Protein AF-A0A286RH84-F1 (afdb_monomer_lite)

Radius of gyration: 16.33 Å; chains: 1; bounding box: 42×37×39 Å

Foldseek 3Di:
DDWADLLLLLLLQQVVVVVVVDDPVRSVVVSVVCPFDQLVVLQVVQVSRFKHADQVLSQVVCCVVPVQADPVRHGDHSRPDTDGSVRSVVSVVVCVVVVRIDGHPVRVVCVVPVVVSVVSSCVSPPPDD

Structure (mmCIF, N/CA/C/O backbone):
data_AF-A0A286RH84-F1
#
_entry.id   AF-A0A286RH84-F1
#
loop_
_atom_site.group_PDB
_atom_site.id
_atom_site.type_symbol
_atom_site.label_atom_id
_atom_site.label_alt_id
_atom_site.label_comp_id
_atom_site.label_asym_id
_atom_site.label_entity_id
_atom_site.label_seq_id
_atom_site.pdbx_PDB_ins_code
_atom_site.Cartn_x
_atom_site.Cartn_y
_atom_site.Cartn_z
_atom_site.occupancy
_atom_site.B_iso_or_equiv
_atom_site.auth_seq_id
_atom_site.auth_comp_id
_atom_site.auth_asym_id
_atom_site.auth_atom_id
_atom_site.pdbx_PDB_model_num
ATOM 1 N N . MET A 1 1 ? 5.601 -8.323 11.016 1.00 79.31 1 MET A N 1
ATOM 2 C CA . MET A 1 1 ? 5.309 -8.722 9.627 1.00 79.31 1 MET A CA 1
ATOM 3 C C . MET A 1 1 ? 5.950 -7.692 8.728 1.00 79.31 1 MET A C 1
ATOM 5 O O . MET A 1 1 ? 5.784 -6.510 9.013 1.00 79.31 1 MET A O 1
ATOM 9 N N . GLN A 1 2 ? 6.725 -8.121 7.736 1.00 81.62 2 GLN A N 1
ATOM 10 C CA . GLN A 1 2 ? 7.374 -7.210 6.796 1.00 81.62 2 GLN A CA 1
ATOM 11 C C . GLN A 1 2 ? 6.514 -7.107 5.531 1.00 81.62 2 GLN A C 1
ATOM 13 O O . GLN A 1 2 ? 5.951 -8.098 5.082 1.00 81.62 2 GLN A O 1
ATOM 18 N N . TYR A 1 3 ? 6.392 -5.915 4.957 1.00 89.56 3 TYR A N 1
ATOM 19 C CA . TYR A 1 3 ? 5.735 -5.685 3.667 1.00 89.56 3 TYR A CA 1
ATOM 20 C C . TYR A 1 3 ? 6.598 -4.763 2.813 1.00 89.56 3 TYR A C 1
ATOM 22 O O . TYR A 1 3 ? 7.599 -4.234 3.300 1.00 89.56 3 TYR A O 1
ATOM 30 N N . LEU A 1 4 ? 6.260 -4.632 1.531 1.00 90.94 4 LEU A N 1
ATOM 31 C CA . LEU A 1 4 ? 7.017 -3.773 0.629 1.00 90.94 4 LEU A CA 1
ATOM 32 C C . LEU A 1 4 ? 6.799 -2.303 0.998 1.00 90.94 4 LEU A C 1
ATOM 34 O O . LEU A 1 4 ? 5.655 -1.844 1.071 1.00 90.94 4 LEU A O 1
ATOM 38 N N . SER A 1 5 ? 7.891 -1.560 1.186 1.00 91.94 5 SER A N 1
ATOM 39 C CA . SER A 1 5 ? 7.803 -0.098 1.241 1.00 91.94 5 SER A CA 1
ATOM 40 C C . SER A 1 5 ? 7.282 0.447 -0.092 1.00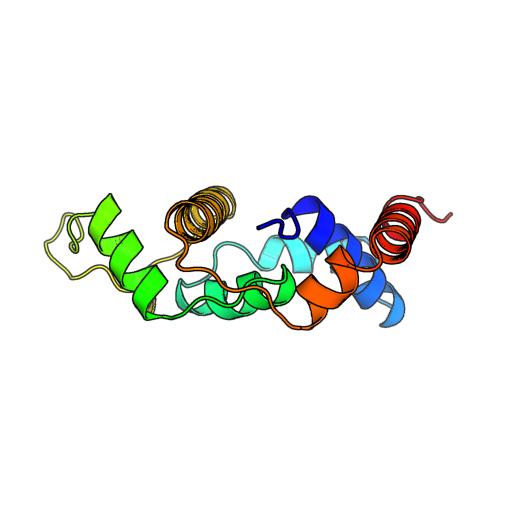 91.94 5 SER A C 1
ATOM 42 O O . SER A 1 5 ? 7.317 -0.248 -1.114 1.00 91.94 5 SER A O 1
ATOM 44 N N . ASN A 1 6 ? 6.827 1.703 -0.117 1.00 92.44 6 ASN A N 1
ATOM 45 C CA . ASN A 1 6 ? 6.418 2.322 -1.377 1.00 92.44 6 ASN A CA 1
ATOM 46 C C . ASN A 1 6 ? 7.535 2.272 -2.429 1.00 92.44 6 ASN A C 1
ATOM 48 O O . ASN A 1 6 ? 7.280 1.925 -3.575 1.00 92.44 6 ASN A O 1
ATOM 52 N N . GLU A 1 7 ? 8.774 2.556 -2.026 1.00 90.69 7 GLU A N 1
ATOM 53 C CA . GLU A 1 7 ? 9.939 2.512 -2.914 1.00 90.69 7 GLU A CA 1
ATOM 54 C C . GLU A 1 7 ? 10.180 1.104 -3.473 1.00 90.69 7 GLU A C 1
ATOM 56 O O . GLU A 1 7 ? 10.400 0.935 -4.672 1.00 90.69 7 GLU A O 1
ATOM 61 N N . GLU A 1 8 ? 10.098 0.074 -2.624 1.00 90.56 8 GLU A N 1
ATOM 62 C CA . GLU A 1 8 ? 10.257 -1.318 -3.052 1.00 90.56 8 GLU A CA 1
ATOM 63 C C . GLU A 1 8 ? 9.140 -1.743 -4.014 1.00 90.56 8 GLU A C 1
ATOM 65 O O . GLU A 1 8 ? 9.396 -2.417 -5.015 1.00 90.56 8 GLU A O 1
ATOM 70 N N . TYR A 1 9 ? 7.903 -1.337 -3.731 1.00 91.69 9 TYR A N 1
ATOM 71 C CA . TYR A 1 9 ? 6.759 -1.634 -4.582 1.00 91.69 9 TYR A CA 1
ATOM 72 C C . TYR A 1 9 ? 6.840 -0.907 -5.930 1.00 91.69 9 TYR A C 1
ATOM 74 O O . TYR A 1 9 ? 6.664 -1.535 -6.973 1.00 91.69 9 TYR A O 1
ATOM 82 N N . GLU A 1 10 ? 7.192 0.379 -5.946 1.00 92.62 10 GLU A N 1
ATOM 83 C CA . GLU A 1 10 ? 7.386 1.154 -7.178 1.00 92.62 10 GLU A CA 1
ATOM 84 C C . GLU A 1 10 ? 8.538 0.613 -8.031 1.00 92.62 10 GLU A C 1
ATOM 86 O O . GLU A 1 10 ? 8.443 0.588 -9.262 1.00 92.62 10 GLU A O 1
ATOM 91 N N . ALA A 1 11 ? 9.604 0.115 -7.402 1.00 89.62 11 ALA A N 1
ATOM 92 C CA . ALA A 1 11 ? 10.706 -0.554 -8.083 1.00 89.62 11 ALA A CA 1
ATOM 93 C C . ALA A 1 11 ? 10.229 -1.830 -8.809 1.00 89.62 11 ALA A C 1
ATOM 95 O O . ALA A 1 11 ? 10.520 -2.038 -9.993 1.00 89.62 11 ALA A O 1
ATOM 96 N N . ILE A 1 12 ? 9.428 -2.658 -8.131 1.00 88.62 12 ILE A N 1
ATOM 97 C CA . ILE A 1 12 ? 8.822 -3.865 -8.714 1.00 88.62 12 ILE A CA 1
ATOM 98 C C . ILE A 1 12 ? 7.846 -3.494 -9.841 1.00 88.62 12 ILE A C 1
ATOM 100 O O . ILE A 1 12 ? 7.920 -4.061 -10.936 1.00 88.62 12 ILE A O 1
ATOM 104 N N . ALA A 1 13 ? 6.972 -2.514 -9.609 1.00 90.25 13 ALA A N 1
ATOM 105 C CA . ALA A 1 13 ? 6.004 -2.035 -10.591 1.00 90.25 13 ALA A CA 1
ATOM 106 C C . ALA A 1 13 ? 6.696 -1.472 -11.841 1.00 90.25 13 ALA A C 1
ATOM 108 O O . ALA A 1 13 ? 6.296 -1.776 -12.963 1.00 90.25 13 ALA A O 1
ATOM 109 N N . THR A 1 14 ? 7.794 -0.734 -11.667 1.00 90.75 14 THR A N 1
ATOM 110 C CA . THR A 1 14 ? 8.611 -0.212 -12.770 1.00 90.75 14 THR A CA 1
ATOM 111 C C . THR A 1 14 ? 9.120 -1.337 -13.665 1.00 90.75 14 THR A C 1
ATOM 113 O O . THR A 1 14 ? 9.005 -1.250 -14.887 1.00 90.75 14 THR A O 1
ATOM 116 N N . LEU A 1 15 ? 9.652 -2.420 -13.090 1.00 88.94 15 LEU A N 1
ATOM 117 C CA . LEU A 1 15 ? 10.104 -3.570 -13.877 1.00 88.94 15 LEU A CA 1
ATOM 118 C C . LEU A 1 15 ? 8.962 -4.247 -14.635 1.00 88.94 15 LEU A C 1
ATOM 120 O O . LEU A 1 15 ? 9.149 -4.637 -15.788 1.00 88.94 15 LEU A O 1
ATOM 124 N N . ALA A 1 16 ? 7.794 -4.389 -14.009 1.00 89.12 16 ALA A N 1
ATOM 125 C CA . ALA A 1 16 ? 6.624 -4.961 -14.662 1.00 89.12 16 ALA A CA 1
ATOM 126 C C . ALA A 1 16 ? 6.170 -4.090 -15.844 1.00 89.12 16 ALA A C 1
ATOM 128 O O . ALA A 1 16 ? 6.027 -4.595 -16.954 1.00 89.12 16 ALA A O 1
ATOM 129 N N . LEU A 1 17 ? 6.031 -2.778 -15.642 1.00 91.25 17 LEU A N 1
ATOM 130 C CA . LEU A 1 17 ? 5.591 -1.834 -16.672 1.00 91.25 17 LEU A CA 1
ATOM 131 C C . LEU A 1 17 ? 6.594 -1.705 -17.828 1.00 91.25 17 LEU A C 1
ATOM 133 O O . LEU A 1 17 ? 6.181 -1.630 -18.985 1.00 91.25 17 LEU A O 1
ATOM 137 N N . LYS A 1 18 ? 7.905 -1.781 -17.556 1.00 90.38 18 LYS A N 1
ATOM 138 C CA . LYS A 1 18 ? 8.936 -1.848 -18.608 1.00 90.38 18 LYS A CA 1
ATOM 139 C C . LYS A 1 18 ? 8.739 -3.046 -19.539 1.00 90.38 18 LYS A C 1
ATOM 141 O O . LYS A 1 18 ? 8.928 -2.914 -20.744 1.00 90.38 18 LYS A O 1
ATOM 146 N N . ARG A 1 19 ? 8.318 -4.207 -19.016 1.00 89.69 19 ARG A N 1
ATOM 147 C CA . ARG A 1 19 ? 8.035 -5.402 -19.842 1.00 89.69 19 ARG A CA 1
ATOM 148 C C . ARG A 1 19 ? 6.842 -5.213 -20.778 1.00 89.69 19 ARG A C 1
ATOM 150 O O . ARG A 1 19 ? 6.781 -5.882 -21.801 1.00 89.69 19 ARG A O 1
ATOM 157 N N . TYR A 1 20 ? 5.939 -4.291 -20.454 1.00 91.88 20 TYR A N 1
ATOM 158 C CA . TYR A 1 20 ? 4.832 -3.890 -21.324 1.00 91.88 20 TYR A CA 1
ATOM 159 C C . TYR A 1 20 ? 5.222 -2.797 -22.335 1.00 91.88 20 TYR A C 1
ATOM 161 O O . TYR A 1 20 ? 4.363 -2.291 -23.050 1.00 91.88 20 TYR A O 1
ATOM 169 N N . GLY A 1 21 ? 6.506 -2.432 -22.417 1.00 93.62 21 GLY A N 1
ATOM 170 C CA . GLY A 1 21 ? 7.018 -1.466 -23.391 1.00 93.62 21 GLY A CA 1
ATOM 171 C C . GLY A 1 21 ? 6.809 -0.001 -23.006 1.00 93.62 21 GLY A C 1
ATOM 172 O O . GLY A 1 21 ? 6.986 0.873 -23.852 1.00 93.62 21 GLY A O 1
ATOM 173 N N . LEU A 1 22 ? 6.445 0.293 -21.752 1.00 94.25 22 LEU A N 1
ATOM 174 C CA . LEU A 1 22 ? 6.296 1.673 -21.297 1.00 94.25 22 LEU A CA 1
ATOM 175 C C . LEU A 1 22 ? 7.660 2.347 -21.122 1.00 94.25 22 LEU A C 1
ATOM 177 O O . LEU A 1 22 ? 8.606 1.775 -20.576 1.00 94.25 22 LEU A O 1
ATOM 181 N N . THR A 1 23 ? 7.729 3.609 -21.538 1.00 93.50 23 THR A N 1
ATOM 182 C CA . THR A 1 23 ? 8.890 4.473 -21.308 1.00 93.50 23 THR A CA 1
ATOM 183 C C . THR A 1 23 ? 9.007 4.861 -19.835 1.00 93.50 23 THR A C 1
ATOM 185 O O . THR A 1 23 ? 8.018 4.899 -19.102 1.00 93.50 23 THR A O 1
ATOM 188 N N . GLN A 1 24 ? 10.213 5.235 -19.400 1.00 90.44 24 GLN A N 1
ATOM 189 C CA . GLN A 1 24 ? 10.448 5.677 -18.021 1.00 90.44 24 GLN A CA 1
ATOM 190 C C . GLN A 1 24 ? 9.543 6.854 -17.614 1.00 90.44 24 GLN A C 1
ATOM 192 O O . GLN A 1 24 ? 9.046 6.877 -16.492 1.00 90.44 24 GLN A O 1
ATOM 197 N N . SER A 1 25 ? 9.293 7.799 -18.528 1.00 94.25 25 SER A N 1
ATOM 198 C CA . SER A 1 25 ? 8.411 8.942 -18.268 1.00 94.25 25 SER A CA 1
ATOM 199 C C . SER A 1 25 ? 6.957 8.507 -18.075 1.00 94.25 25 SER A C 1
ATOM 201 O O . SER A 1 25 ? 6.337 8.913 -17.098 1.00 94.25 25 SER A O 1
ATOM 203 N N . GLN A 1 26 ? 6.434 7.618 -18.930 1.00 95.69 26 GLN A N 1
ATOM 204 C CA . GLN A 1 26 ? 5.077 7.077 -18.772 1.00 95.69 26 GLN A CA 1
ATOM 205 C C . GLN A 1 26 ? 4.919 6.323 -17.450 1.00 95.69 26 GLN A C 1
ATOM 207 O O . GLN A 1 26 ? 3.910 6.481 -16.770 1.00 95.69 26 GLN A O 1
ATOM 212 N N . ILE A 1 27 ? 5.926 5.536 -17.064 1.00 95.19 27 ILE A N 1
ATOM 213 C CA . ILE A 1 27 ? 5.929 4.814 -15.788 1.00 95.19 27 ILE A CA 1
ATOM 214 C C . ILE A 1 27 ? 5.862 5.797 -14.621 1.00 95.19 27 ILE A C 1
ATOM 216 O O . ILE A 1 27 ? 5.009 5.643 -13.755 1.00 95.19 27 ILE A O 1
ATOM 220 N N . GLN A 1 28 ? 6.707 6.829 -14.612 1.00 93.06 28 GLN A N 1
ATOM 221 C CA . GLN A 1 28 ? 6.687 7.848 -13.560 1.00 93.06 28 GLN A CA 1
ATOM 222 C C . GLN A 1 28 ? 5.336 8.560 -13.479 1.00 93.06 28 GLN A C 1
ATOM 224 O O . GLN A 1 28 ? 4.824 8.759 -12.380 1.00 93.06 28 GLN A O 1
ATOM 229 N N . THR A 1 29 ? 4.728 8.889 -14.623 1.00 94.69 29 THR A N 1
ATOM 230 C CA . THR A 1 29 ? 3.384 9.472 -14.657 1.00 94.69 29 THR A CA 1
ATOM 231 C C . THR A 1 29 ? 2.350 8.537 -14.038 1.00 94.69 29 THR A C 1
ATOM 233 O O . THR A 1 29 ? 1.547 8.992 -13.232 1.00 94.69 29 THR A O 1
ATOM 236 N N . LEU A 1 30 ? 2.375 7.240 -14.359 1.00 93.38 30 LEU A N 1
ATOM 237 C CA . LEU A 1 30 ? 1.429 6.270 -13.799 1.00 93.38 30 LEU A CA 1
ATOM 238 C C . LEU A 1 30 ? 1.622 6.061 -12.293 1.00 93.38 30 LEU A C 1
ATOM 240 O O . LEU A 1 30 ? 0.642 6.045 -11.553 1.00 93.38 30 LEU A O 1
ATOM 244 N N . LEU A 1 31 ? 2.870 5.932 -11.834 1.00 92.44 31 LEU A N 1
ATOM 245 C CA . LEU A 1 31 ? 3.176 5.767 -10.410 1.00 92.44 31 LEU A CA 1
ATOM 246 C C . LEU A 1 31 ? 2.751 6.995 -9.598 1.00 92.44 31 LEU A C 1
ATOM 248 O O . LEU A 1 31 ? 2.189 6.845 -8.513 1.00 92.44 31 LEU A O 1
ATOM 252 N N . ALA A 1 32 ? 2.956 8.198 -10.143 1.00 90.12 32 ALA A N 1
ATOM 253 C CA . ALA A 1 32 ? 2.505 9.437 -9.522 1.00 90.12 32 ALA A CA 1
ATOM 254 C C . ALA A 1 32 ? 0.972 9.570 -9.533 1.00 90.12 32 ALA A C 1
ATOM 256 O O . ALA A 1 32 ? 0.386 9.923 -8.514 1.00 90.12 32 ALA A O 1
ATOM 257 N N . ALA A 1 33 ? 0.317 9.243 -10.654 1.00 91.25 33 ALA A N 1
ATOM 258 C CA . ALA A 1 33 ? -1.132 9.385 -10.835 1.00 91.25 33 ALA A CA 1
ATOM 259 C C . ALA A 1 33 ? -1.970 8.454 -9.947 1.00 91.25 33 ALA A C 1
ATOM 261 O O . ALA A 1 33 ? -3.171 8.663 -9.795 1.00 91.25 33 ALA A O 1
ATOM 262 N N . ARG A 1 34 ? -1.347 7.439 -9.342 1.00 90.69 34 ARG A N 1
ATOM 263 C CA . ARG A 1 34 ? -1.974 6.595 -8.322 1.00 90.69 34 ARG A CA 1
ATOM 264 C C . ARG A 1 34 ? -2.440 7.395 -7.097 1.00 90.69 34 ARG A C 1
ATOM 266 O O . ARG A 1 34 ? -3.371 6.962 -6.425 1.00 90.69 34 ARG A O 1
ATOM 273 N N . TRP A 1 35 ? -1.794 8.522 -6.791 1.00 93.81 35 TRP A N 1
ATOM 274 C CA . TRP A 1 35 ? -2.110 9.355 -5.632 1.00 93.81 35 TRP A CA 1
ATOM 275 C C . TRP A 1 35 ? -2.749 10.692 -6.050 1.00 93.81 35 TRP A C 1
ATOM 277 O O . TRP A 1 35 ? -2.325 11.282 -7.044 1.00 93.81 35 TRP A O 1
ATOM 287 N N . PRO A 1 36 ? -3.694 11.238 -5.262 1.00 95.12 36 PRO A N 1
ATOM 288 C CA . PRO A 1 36 ? -4.351 10.605 -4.117 1.00 95.12 36 PRO A CA 1
ATOM 289 C C . PRO A 1 36 ? -5.317 9.495 -4.559 1.00 95.12 36 PRO A C 1
ATOM 291 O O . PRO A 1 36 ? -5.914 9.578 -5.629 1.00 95.12 36 PRO A O 1
ATOM 294 N N . MET A 1 37 ? -5.505 8.475 -3.719 1.00 94.94 37 MET A N 1
ATOM 295 C CA . MET A 1 37 ? -6.459 7.389 -3.986 1.00 94.94 37 MET A CA 1
ATOM 296 C C . MET A 1 37 ? -7.633 7.424 -3.018 1.00 94.94 37 MET A C 1
ATOM 298 O O . MET A 1 37 ? -7.491 7.871 -1.884 1.00 94.94 37 MET A O 1
ATOM 302 N N . LEU A 1 38 ? -8.789 6.928 -3.449 1.00 95.25 38 LEU A N 1
ATOM 303 C CA . LEU A 1 38 ? -9.898 6.660 -2.534 1.00 95.25 38 LEU A CA 1
ATOM 304 C C . LEU A 1 38 ? -9.505 5.573 -1.529 1.00 95.25 38 LEU A C 1
ATOM 306 O O . LEU A 1 38 ? -8.720 4.682 -1.857 1.00 95.25 38 LEU A O 1
ATOM 310 N N . GLY A 1 39 ? -10.089 5.612 -0.331 1.00 94.31 39 GLY A N 1
ATOM 311 C CA . GLY A 1 39 ? -9.791 4.659 0.738 1.00 94.31 39 GLY A CA 1
ATOM 312 C C . GLY A 1 39 ? -9.946 3.201 0.308 1.00 94.31 39 GLY A C 1
ATOM 313 O O . GLY A 1 39 ? -9.097 2.376 0.626 1.00 94.31 39 GLY A O 1
ATOM 314 N N . THR A 1 40 ? -10.954 2.872 -0.504 1.00 94.00 40 THR A N 1
ATOM 315 C CA . THR A 1 40 ? -11.127 1.510 -1.046 1.00 94.00 40 THR A CA 1
ATOM 316 C C . THR A 1 40 ? -9.941 1.033 -1.893 1.00 94.00 40 THR A C 1
ATOM 318 O O . THR A 1 40 ? -9.657 -0.164 -1.924 1.00 94.00 40 THR A O 1
ATOM 321 N N . GLY A 1 41 ? -9.207 1.953 -2.528 1.00 95.88 41 GLY A N 1
ATOM 322 C CA . GLY A 1 41 ? -7.996 1.661 -3.297 1.00 95.88 41 GLY A CA 1
ATOM 323 C C . GLY A 1 41 ? -6.836 1.142 -2.445 1.00 95.88 41 GLY A C 1
ATOM 324 O O . GLY A 1 41 ? -5.980 0.422 -2.959 1.00 95.88 41 GLY A O 1
ATOM 325 N N . LEU A 1 42 ? -6.844 1.412 -1.133 1.00 96.62 42 LEU A N 1
ATOM 326 C CA . LEU A 1 42 ? -5.821 0.916 -0.210 1.00 96.62 42 LEU A CA 1
ATOM 327 C C . LEU A 1 42 ? -5.792 -0.606 -0.135 1.00 96.62 42 LEU A C 1
ATOM 329 O O . LEU A 1 42 ? -4.741 -1.161 0.156 1.00 96.62 42 LEU A O 1
ATOM 333 N N . ILE A 1 43 ? -6.913 -1.288 -0.393 1.00 96.75 43 ILE A N 1
ATOM 334 C CA . ILE A 1 43 ? -6.979 -2.755 -0.365 1.00 96.75 43 ILE A CA 1
ATOM 335 C C . ILE A 1 43 ? -6.105 -3.337 -1.479 1.00 96.75 43 ILE A C 1
ATOM 337 O O . ILE A 1 43 ? -5.262 -4.192 -1.220 1.00 96.75 43 ILE A O 1
ATOM 341 N N . SER A 1 44 ? -6.261 -2.836 -2.706 1.00 94.44 44 SER A N 1
ATOM 342 C CA . SER A 1 44 ? -5.454 -3.275 -3.850 1.00 94.44 44 SER A CA 1
ATOM 343 C C . SER A 1 44 ? -3.991 -2.857 -3.711 1.00 94.44 44 SER A C 1
ATOM 345 O O . SER A 1 44 ? -3.090 -3.624 -4.041 1.00 94.44 44 SER A O 1
ATOM 347 N N . GLU A 1 45 ? -3.745 -1.656 -3.188 1.00 95.31 45 GLU A N 1
ATOM 348 C CA . GLU A 1 45 ? -2.394 -1.171 -2.899 1.00 95.31 45 GLU A CA 1
ATOM 349 C C . GLU A 1 45 ? -1.696 -2.037 -1.835 1.00 95.31 45 GLU A C 1
ATOM 351 O O . GLU A 1 45 ? -0.546 -2.440 -2.015 1.00 95.31 45 GLU A O 1
ATOM 356 N N . ALA A 1 46 ? -2.399 -2.379 -0.753 1.00 95.62 46 ALA A N 1
ATOM 357 C CA . ALA A 1 46 ? -1.917 -3.283 0.283 1.00 95.62 46 ALA A CA 1
ATOM 358 C C . ALA A 1 46 ? -1.587 -4.658 -0.301 1.00 95.62 46 ALA A C 1
ATOM 360 O O . ALA A 1 46 ? -0.498 -5.173 -0.050 1.00 95.62 46 ALA A O 1
ATOM 361 N N . GLU A 1 47 ? -2.471 -5.220 -1.130 1.00 94.56 47 GLU A N 1
ATOM 362 C CA . GLU A 1 47 ? -2.253 -6.526 -1.755 1.00 94.56 47 GLU A CA 1
ATOM 363 C C . GLU A 1 47 ? -0.990 -6.529 -2.624 1.00 94.56 47 GLU A C 1
ATOM 365 O O . GLU A 1 47 ? -0.146 -7.421 -2.481 1.00 94.56 47 GLU A O 1
ATOM 370 N N . GLY A 1 48 ? -0.797 -5.482 -3.435 1.00 91.62 48 GLY A N 1
ATOM 371 C CA . GLY A 1 48 ? 0.418 -5.276 -4.229 1.00 91.62 48 GLY A CA 1
ATOM 372 C C . GLY A 1 48 ? 1.691 -5.184 -3.380 1.00 91.62 48 GLY A C 1
ATOM 373 O O . GLY A 1 48 ? 2.754 -5.650 -3.795 1.00 91.62 48 GLY A O 1
ATOM 374 N N . ARG A 1 49 ? 1.579 -4.664 -2.154 1.00 92.69 49 ARG A N 1
ATOM 375 C CA . ARG A 1 49 ? 2.672 -4.590 -1.169 1.00 92.69 49 ARG A CA 1
ATOM 376 C C . ARG A 1 49 ? 2.849 -5.853 -0.329 1.00 92.69 49 ARG A C 1
ATOM 378 O O . ARG A 1 49 ? 3.778 -5.936 0.479 1.00 92.69 49 ARG A O 1
ATOM 385 N N . GLY A 1 50 ? 1.991 -6.848 -0.525 1.00 93.88 50 GLY A N 1
ATOM 386 C CA . GLY A 1 50 ? 2.035 -8.119 0.183 1.00 93.88 50 GLY A CA 1
ATOM 387 C C . GLY A 1 50 ? 1.215 -8.162 1.475 1.00 93.88 50 GLY A C 1
ATOM 388 O O . GLY A 1 50 ? 1.435 -9.043 2.304 1.00 93.88 50 GLY A O 1
ATOM 389 N N . LEU A 1 51 ? 0.274 -7.240 1.651 1.00 95.75 51 LEU A N 1
ATOM 390 C CA . LEU A 1 51 ? -0.641 -7.176 2.783 1.00 95.75 51 LEU A CA 1
ATOM 391 C C . LEU A 1 51 ? -2.075 -7.485 2.348 1.00 95.75 51 LEU A C 1
ATOM 393 O O . LEU A 1 51 ? -2.568 -6.976 1.354 1.00 95.75 51 LEU A O 1
ATOM 397 N N . ILE A 1 52 ? -2.780 -8.268 3.147 1.00 96.81 52 ILE A N 1
ATOM 398 C CA . ILE A 1 52 ? -4.229 -8.406 3.091 1.00 96.81 52 ILE A CA 1
ATOM 399 C C . ILE A 1 52 ? -4.790 -7.555 4.224 1.00 96.81 52 ILE A C 1
ATOM 401 O O . ILE A 1 52 ? -4.515 -7.810 5.400 1.00 96.81 52 ILE A O 1
ATOM 405 N N . ILE A 1 53 ? -5.590 -6.567 3.849 1.00 97.00 53 ILE A N 1
ATOM 406 C CA . ILE A 1 53 ? -6.384 -5.728 4.746 1.00 97.00 53 ILE A CA 1
ATOM 407 C C . ILE A 1 53 ? -7.844 -5.782 4.306 1.00 97.00 53 ILE A C 1
ATOM 409 O O . ILE A 1 53 ? -8.157 -6.196 3.188 1.00 97.00 53 ILE A O 1
ATOM 413 N N . THR A 1 54 ? -8.744 -5.348 5.172 1.00 97.25 54 THR A N 1
ATOM 414 C CA . THR A 1 54 ? -10.174 -5.303 4.882 1.00 97.25 54 THR A CA 1
ATOM 415 C C . THR A 1 54 ? -10.682 -3.871 4.825 1.00 97.25 54 THR A C 1
ATOM 417 O O . THR A 1 54 ? -10.073 -2.941 5.353 1.00 97.25 54 THR A O 1
ATOM 420 N N . ARG A 1 55 ? -11.863 -3.696 4.231 1.00 96.94 55 ARG A N 1
ATOM 421 C CA . ARG A 1 55 ? -12.604 -2.435 4.314 1.00 96.94 55 ARG A CA 1
ATOM 422 C C . ARG A 1 55 ? -12.839 -2.003 5.768 1.00 96.94 55 ARG A C 1
ATOM 424 O O . ARG A 1 55 ? -12.699 -0.823 6.072 1.00 96.94 55 ARG A O 1
ATOM 431 N N . GLN A 1 56 ? -13.133 -2.956 6.655 1.00 97.06 56 GLN A N 1
ATOM 432 C CA . GLN A 1 56 ? -13.351 -2.682 8.076 1.00 97.06 56 GLN A CA 1
ATOM 433 C C . GLN A 1 56 ? -12.107 -2.084 8.741 1.00 97.06 56 GLN A C 1
ATOM 435 O O . GLN A 1 56 ? -12.234 -1.205 9.584 1.00 97.06 56 GLN A O 1
ATOM 440 N N . ASP A 1 57 ? -10.905 -2.511 8.346 1.00 98.00 57 ASP A N 1
ATOM 441 C CA . ASP A 1 57 ? -9.667 -1.949 8.895 1.00 98.00 57 ASP A CA 1
ATOM 442 C C . ASP A 1 57 ? -9.518 -0.465 8.547 1.0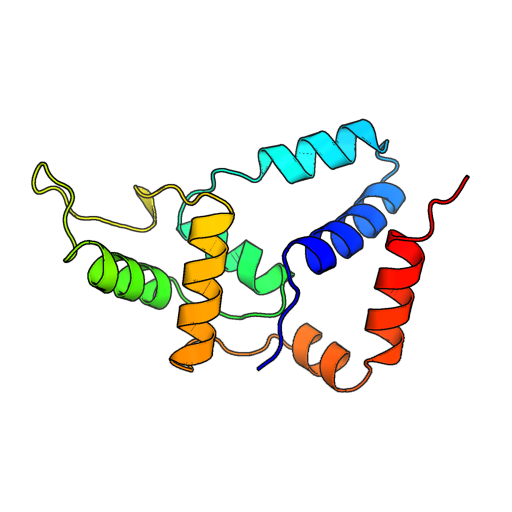0 98.00 57 ASP A C 1
ATOM 444 O O . ASP A 1 57 ? -9.103 0.323 9.394 1.00 98.00 57 ASP A O 1
ATOM 448 N N . ILE A 1 58 ? -9.913 -0.072 7.330 1.00 97.44 58 ILE A N 1
ATOM 449 C CA . ILE A 1 58 ? -9.914 1.330 6.893 1.00 97.44 58 ILE A CA 1
ATOM 450 C C . ILE A 1 58 ? -10.950 2.128 7.692 1.00 97.44 58 ILE A C 1
ATOM 452 O O . ILE A 1 58 ? -10.643 3.207 8.190 1.00 97.44 58 ILE A O 1
ATOM 456 N N . GLU A 1 59 ? -12.166 1.599 7.844 1.00 96.69 59 GLU A N 1
ATOM 457 C CA . GLU A 1 59 ? -13.237 2.242 8.619 1.00 96.69 59 GLU A CA 1
ATOM 458 C C . GLU A 1 59 ? -12.850 2.440 10.090 1.00 96.69 59 GLU A C 1
ATOM 460 O O . GLU A 1 59 ? -13.070 3.515 10.653 1.00 96.69 59 GLU A O 1
ATOM 465 N N . ASP A 1 60 ? -12.246 1.425 10.705 1.00 97.19 60 ASP A N 1
ATOM 466 C CA . ASP A 1 60 ? -11.803 1.470 12.095 1.00 97.19 60 ASP A CA 1
ATOM 467 C C . ASP A 1 60 ? -10.678 2.491 12.284 1.00 97.19 60 ASP A C 1
ATOM 469 O O . ASP A 1 60 ? -10.707 3.268 13.239 1.00 97.19 60 ASP A O 1
ATOM 473 N N . TRP A 1 61 ? -9.722 2.542 11.355 1.00 97.06 61 TRP A N 1
ATOM 474 C CA . TRP A 1 61 ? -8.634 3.511 11.411 1.00 97.06 61 TRP A CA 1
ATOM 475 C C . TRP A 1 61 ? -9.115 4.947 11.202 1.00 97.06 61 TRP A C 1
ATOM 477 O O . TRP A 1 61 ? -8.754 5.841 11.966 1.00 97.06 61 TRP A O 1
ATOM 487 N N . LEU A 1 62 ? -9.984 5.175 10.210 1.00 96.00 62 LEU A N 1
ATOM 488 C CA . LEU A 1 62 ? -10.596 6.483 9.983 1.00 96.00 62 LEU A CA 1
ATOM 489 C C . LEU A 1 62 ? -11.362 6.941 11.224 1.00 96.00 62 LEU A C 1
ATOM 491 O O . LEU A 1 62 ? -11.239 8.097 11.627 1.00 96.00 62 LEU A O 1
ATOM 495 N N . ARG A 1 63 ? -12.097 6.038 11.881 1.00 95.69 63 ARG A N 1
ATOM 496 C CA . ARG A 1 63 ? -12.776 6.334 13.146 1.00 95.69 63 ARG A CA 1
ATOM 497 C C . ARG A 1 63 ? -11.795 6.691 14.262 1.00 95.69 63 ARG A C 1
ATOM 499 O O . ARG A 1 63 ? -12.076 7.622 15.009 1.00 95.69 63 ARG A O 1
ATOM 506 N N . GLU A 1 64 ? -10.667 5.992 14.365 1.00 95.25 64 GLU A N 1
ATOM 507 C CA . GLU A 1 64 ? -9.631 6.257 15.372 1.00 95.25 64 GLU A CA 1
ATOM 508 C C . GLU A 1 64 ? -9.029 7.662 15.223 1.00 95.25 64 GLU A C 1
ATOM 510 O O . GLU A 1 64 ? -8.897 8.374 16.216 1.00 95.25 64 GLU A O 1
ATOM 515 N N . ILE A 1 65 ? -8.719 8.093 13.996 1.00 94.38 65 ILE A N 1
ATOM 516 C CA . ILE A 1 65 ? -8.018 9.368 13.765 1.00 94.38 65 ILE A CA 1
ATOM 517 C C . ILE A 1 65 ? -8.949 10.579 13.603 1.00 94.38 65 ILE A C 1
ATOM 519 O O . ILE A 1 65 ? -8.511 11.709 13.803 1.00 94.38 65 ILE A O 1
ATOM 523 N N . THR A 1 66 ? -10.218 10.369 13.234 1.00 93.25 66 THR A N 1
ATOM 524 C CA . THR A 1 66 ? -11.193 11.459 13.002 1.00 93.25 66 THR A CA 1
ATOM 525 C C . THR A 1 66 ? -12.319 11.515 14.034 1.00 93.25 66 THR A C 1
ATOM 527 O O . THR A 1 66 ? -13.121 12.442 14.023 1.00 93.25 66 THR A O 1
ATOM 530 N N . GLY A 1 67 ? -12.453 10.506 14.900 1.00 91.94 67 GLY A N 1
ATOM 531 C CA . GLY A 1 67 ? -13.655 10.330 15.723 1.00 91.94 67 GLY A CA 1
ATOM 532 C C . GLY A 1 67 ? -14.889 9.886 14.920 1.00 91.94 67 GLY A C 1
ATOM 533 O O . GLY A 1 67 ? -15.996 9.858 15.456 1.00 91.94 67 GLY A O 1
ATOM 534 N N . GLY A 1 68 ? -14.714 9.527 13.642 1.00 89.56 68 GLY A N 1
ATOM 535 C CA . GLY A 1 68 ? -15.755 9.003 12.756 1.00 89.56 68 GLY A CA 1
ATOM 536 C C . GLY A 1 68 ? -16.574 10.061 12.013 1.00 89.56 68 GLY A C 1
ATOM 537 O O . GLY A 1 68 ? -17.533 9.691 11.334 1.00 89.56 68 GLY A O 1
ATOM 538 N N . LYS A 1 69 ? -16.234 11.352 12.131 1.00 94.06 69 LYS A N 1
ATOM 539 C CA . LYS A 1 69 ? -16.959 12.455 11.481 1.00 94.06 69 LYS A CA 1
ATOM 540 C C . LYS A 1 69 ? -16.022 13.547 10.970 1.00 94.06 69 LYS A C 1
ATOM 542 O O . LYS A 1 69 ? -14.992 13.826 11.577 1.00 94.06 69 LYS A O 1
ATOM 547 N N . TRP A 1 70 ? -16.414 14.174 9.867 1.00 88.31 70 TRP A N 1
ATOM 548 C CA . TRP A 1 70 ? -15.823 15.409 9.368 1.00 88.31 70 TRP A CA 1
ATOM 549 C C . TRP A 1 70 ? -16.208 16.599 10.258 1.00 88.31 70 TRP A C 1
ATOM 551 O O . TRP A 1 70 ? -17.078 16.502 11.126 1.00 88.31 70 TRP A O 1
ATOM 561 N N . SER A 1 71 ? -15.569 17.750 10.037 1.00 89.81 71 SER A N 1
ATOM 562 C CA . SER A 1 71 ? -15.827 18.977 10.807 1.00 89.81 71 SER A CA 1
ATOM 563 C C . SER A 1 71 ? -17.251 19.519 10.656 1.00 89.81 71 SER A C 1
ATOM 565 O O . SER A 1 71 ? -17.724 20.243 11.526 1.00 89.81 71 SER A O 1
ATOM 567 N N . ASP A 1 72 ? -17.925 19.184 9.557 1.00 91.62 72 ASP A N 1
ATOM 568 C CA . ASP A 1 72 ? -19.324 19.524 9.281 1.00 91.62 72 ASP A CA 1
ATOM 569 C C . ASP A 1 72 ? -20.324 18.496 9.851 1.00 91.62 72 ASP A C 1
ATOM 571 O O . ASP A 1 72 ? -21.532 18.720 9.805 1.00 91.62 72 ASP A O 1
ATOM 575 N N . GLY A 1 73 ? -19.836 17.402 10.445 1.00 90.44 73 GLY A N 1
ATOM 576 C CA . GLY A 1 73 ? -20.646 16.357 11.066 1.00 90.44 73 GLY A CA 1
ATOM 577 C C . GLY A 1 73 ? -20.990 15.173 10.160 1.00 90.44 73 GLY A C 1
ATOM 578 O O . GLY A 1 73 ? -21.547 14.195 10.673 1.00 90.44 73 GLY A O 1
ATOM 579 N N . GLU A 1 74 ? -20.634 15.214 8.873 1.00 92.50 74 GLU A N 1
ATOM 580 C CA . GLU A 1 74 ? -20.820 14.095 7.942 1.00 92.50 74 GLU A CA 1
ATOM 581 C C . GLU A 1 74 ? -19.921 12.899 8.315 1.00 92.50 74 GLU A C 1
ATOM 583 O O . GLU A 1 74 ? -18.822 13.087 8.850 1.00 92.50 74 GLU A O 1
ATOM 588 N N . PRO A 1 75 ? -20.344 11.645 8.066 1.00 92.69 75 PRO A N 1
ATOM 589 C CA . PRO A 1 75 ? -19.547 10.474 8.409 1.00 92.69 75 PRO A CA 1
ATOM 590 C C . PRO A 1 75 ? -18.304 10.352 7.518 1.00 92.69 75 PRO A C 1
ATOM 592 O O . PRO A 1 75 ? -18.366 10.481 6.292 1.00 92.69 75 PRO A O 1
ATOM 595 N N . VAL A 1 76 ? -17.173 10.012 8.136 1.00 93.69 76 VAL A N 1
ATOM 596 C CA . VAL A 1 76 ? -15.939 9.666 7.416 1.00 93.69 76 VAL A CA 1
ATOM 597 C C . VAL A 1 76 ? -16.018 8.205 6.989 1.00 93.69 76 VAL A C 1
ATOM 599 O O . VAL A 1 76 ? -16.177 7.319 7.829 1.00 93.69 76 VAL A O 1
ATOM 602 N N . THR A 1 77 ? -15.911 7.943 5.689 1.00 94.69 77 THR A N 1
ATOM 603 C CA . THR A 1 77 ? -15.997 6.594 5.111 1.00 94.69 77 THR A CA 1
ATOM 604 C C . THR A 1 77 ? -14.870 6.354 4.104 1.00 94.69 77 THR A C 1
ATOM 606 O O . THR A 1 77 ? -14.323 7.312 3.550 1.00 94.69 77 THR A O 1
ATOM 609 N N . PRO A 1 78 ? -14.512 5.091 3.810 1.00 95.00 78 PRO A N 1
ATOM 610 C CA . PRO A 1 78 ? -13.525 4.786 2.777 1.00 95.00 78 PRO A CA 1
ATOM 611 C C . PRO A 1 78 ? -13.895 5.348 1.395 1.00 95.00 78 PRO A C 1
ATOM 613 O O . PRO A 1 78 ? -13.006 5.689 0.619 1.00 95.00 78 PRO A O 1
ATOM 616 N N . GLU A 1 79 ? -15.190 5.461 1.082 1.00 94.00 79 GLU A N 1
ATOM 617 C CA . GLU A 1 79 ? -15.692 5.936 -0.215 1.00 94.00 79 GLU A CA 1
ATOM 618 C C . GLU A 1 79 ? -15.581 7.449 -0.408 1.00 94.00 79 GLU A C 1
ATOM 620 O O . GLU A 1 79 ? -15.517 7.911 -1.544 1.00 94.00 79 GLU A O 1
ATOM 625 N N . ASN A 1 80 ? -15.577 8.221 0.681 1.00 93.19 80 ASN A N 1
ATOM 626 C CA . ASN A 1 80 ? -15.525 9.684 0.634 1.00 93.19 80 ASN A CA 1
ATOM 627 C C . ASN A 1 80 ? -14.190 10.260 1.128 1.00 93.19 80 ASN A C 1
ATOM 629 O O . ASN A 1 80 ? -14.048 11.477 1.215 1.00 93.19 80 ASN A O 1
ATOM 633 N N . THR A 1 81 ? -13.212 9.400 1.429 1.00 94.12 81 THR A N 1
ATOM 634 C CA . THR A 1 81 ? -11.906 9.815 1.945 1.00 94.12 81 THR A CA 1
ATOM 635 C C . THR A 1 81 ? -10.805 9.529 0.938 1.00 94.12 81 THR A C 1
ATOM 637 O O . THR A 1 81 ? -10.624 8.392 0.496 1.00 94.12 81 THR A O 1
ATOM 640 N N . PHE A 1 82 ? -10.028 10.564 0.621 1.00 95.31 82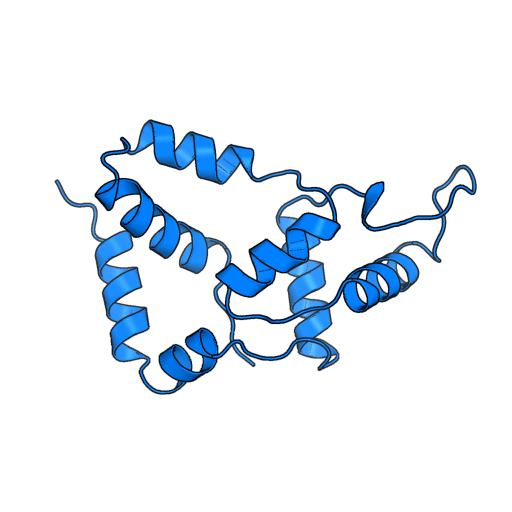 PHE A N 1
ATOM 641 C CA . PHE A 1 82 ? -8.812 10.444 -0.172 1.00 95.31 82 PHE A CA 1
ATOM 642 C C . PHE A 1 82 ? -7.581 10.278 0.714 1.00 95.31 82 PHE A C 1
ATOM 644 O O . PHE A 1 82 ? -7.411 10.969 1.717 1.00 95.31 82 PHE A O 1
ATOM 651 N N . PHE A 1 83 ? -6.687 9.396 0.287 1.00 96.25 83 PHE A N 1
ATOM 652 C CA . PHE A 1 83 ? -5.423 9.111 0.936 1.00 96.25 83 PHE A CA 1
ATOM 653 C C . PHE A 1 83 ? -4.279 9.623 0.074 1.00 96.25 83 PHE A C 1
ATOM 655 O O . PHE A 1 83 ? -4.148 9.269 -1.100 1.00 96.25 83 PHE A O 1
ATOM 662 N N . SER A 1 84 ? -3.440 10.462 0.674 1.00 95.94 84 SER A N 1
ATOM 663 C CA . SER A 1 84 ? -2.101 10.737 0.164 1.00 95.94 84 SER A CA 1
ATOM 664 C C . SER A 1 84 ? -1.168 9.576 0.516 1.00 95.94 84 SER A C 1
ATOM 666 O O . SER A 1 84 ? -1.459 8.797 1.426 1.00 95.94 84 SER A O 1
ATOM 668 N N . LEU A 1 85 ? -0.021 9.486 -0.162 1.00 95.31 85 LEU A N 1
ATOM 669 C CA . LEU A 1 85 ? 0.988 8.470 0.142 1.00 95.31 85 LEU A CA 1
ATOM 670 C C . LEU A 1 85 ? 1.380 8.454 1.637 1.00 95.31 85 LEU A C 1
ATOM 672 O O . LEU A 1 85 ? 1.279 7.389 2.239 1.00 95.31 85 LEU A O 1
ATOM 676 N N . PRO A 1 86 ? 1.737 9.585 2.288 1.00 95.69 86 PRO A N 1
ATOM 677 C CA . PRO A 1 86 ? 2.079 9.568 3.713 1.00 95.69 86 PRO A CA 1
ATOM 678 C C . PRO A 1 86 ? 0.950 9.041 4.604 1.00 95.69 86 PRO A C 1
ATOM 680 O O . PRO A 1 86 ? 1.202 8.296 5.545 1.00 95.69 86 PRO A O 1
ATOM 683 N N . LEU A 1 87 ? -0.301 9.396 4.292 1.00 95.19 87 LEU A N 1
ATOM 684 C CA . LEU A 1 87 ? -1.456 8.944 5.063 1.00 95.19 87 LEU A CA 1
ATOM 685 C C . LEU A 1 87 ? -1.679 7.432 4.903 1.00 95.19 87 LEU A C 1
ATOM 687 O O . LEU A 1 87 ? -1.984 6.747 5.878 1.00 95.19 87 LEU A O 1
ATOM 691 N N . ALA A 1 88 ? -1.482 6.911 3.690 1.00 96.81 88 ALA A N 1
ATOM 692 C CA . ALA A 1 88 ? -1.536 5.480 3.416 1.00 96.81 88 ALA A CA 1
ATOM 693 C C . ALA A 1 88 ? -0.424 4.705 4.142 1.00 96.81 88 ALA A C 1
ATOM 695 O O . ALA A 1 88 ? -0.705 3.651 4.709 1.00 96.81 88 ALA A O 1
ATOM 696 N N . GLU A 1 89 ? 0.808 5.231 4.196 1.00 96.69 89 GLU A N 1
ATOM 697 C CA . GLU A 1 89 ? 1.892 4.607 4.972 1.00 96.69 89 GLU A CA 1
ATOM 698 C C . GLU A 1 89 ? 1.530 4.515 6.458 1.00 96.69 89 GLU A C 1
ATOM 700 O O . GLU A 1 89 ? 1.618 3.433 7.038 1.00 96.69 89 GLU A O 1
ATOM 705 N N . CYS A 1 90 ? 1.028 5.603 7.059 1.00 96.88 90 CYS A N 1
ATOM 706 C CA . CYS A 1 90 ? 0.585 5.591 8.456 1.00 96.88 90 CYS A CA 1
ATOM 707 C C . CYS A 1 90 ? -0.510 4.543 8.710 1.00 96.88 90 CYS A C 1
ATOM 709 O O . CYS A 1 90 ? -0.507 3.868 9.741 1.00 96.88 90 CYS A O 1
ATOM 711 N N . PHE A 1 91 ? -1.444 4.391 7.771 1.00 97.38 91 PHE A N 1
ATOM 712 C CA . PHE A 1 91 ? -2.492 3.380 7.856 1.00 97.38 91 PHE A CA 1
ATOM 713 C C . PHE A 1 91 ? -1.939 1.947 7.771 1.00 97.38 91 PHE A C 1
ATOM 715 O O . PHE A 1 91 ? -2.310 1.094 8.585 1.00 97.38 91 PHE A O 1
ATOM 722 N N . PHE A 1 92 ? -1.032 1.659 6.832 1.00 97.44 92 PHE A N 1
ATOM 723 C CA . PHE A 1 92 ? -0.426 0.330 6.707 1.00 97.44 92 PHE A CA 1
ATOM 724 C C . PHE A 1 92 ? 0.416 -0.031 7.936 1.00 97.44 92 PHE A C 1
ATOM 726 O O . PHE A 1 92 ? 0.290 -1.140 8.465 1.00 97.44 92 PHE A O 1
ATOM 733 N N . GLU A 1 93 ? 1.198 0.917 8.454 1.00 96.69 93 GLU A N 1
ATOM 734 C CA . GLU A 1 93 ? 1.945 0.754 9.702 1.00 96.69 93 GLU A CA 1
ATOM 735 C C . GLU A 1 93 ? 1.014 0.446 10.879 1.00 96.69 93 GLU A C 1
ATOM 737 O O . GLU A 1 93 ? 1.273 -0.482 11.656 1.00 96.69 93 GLU A O 1
ATOM 742 N N . TRP A 1 94 ? -0.100 1.175 10.994 1.00 97.12 94 TRP A N 1
ATOM 743 C CA . TRP A 1 94 ? -1.108 0.925 12.019 1.00 97.12 94 TRP A CA 1
ATOM 744 C C . TRP A 1 94 ? -1.712 -0.477 11.892 1.00 97.12 94 TRP A C 1
ATOM 746 O O . TRP A 1 94 ? -1.791 -1.196 12.892 1.00 97.12 94 TRP A O 1
ATOM 756 N N . CYS A 1 95 ? -2.060 -0.923 10.680 1.00 97.31 95 CYS A N 1
ATOM 757 C CA . CYS A 1 95 ? -2.608 -2.263 10.454 1.00 97.31 95 CYS A CA 1
ATOM 758 C C . CYS A 1 95 ? -1.629 -3.369 10.876 1.00 97.31 95 CYS A C 1
ATOM 760 O O . CYS A 1 95 ? -2.039 -4.385 11.445 1.00 97.31 95 CYS A O 1
ATOM 762 N N . VAL A 1 96 ? -0.330 -3.185 10.622 1.00 95.88 96 VAL A N 1
ATOM 763 C CA . VAL A 1 96 ? 0.710 -4.135 11.042 1.00 95.88 96 VAL A CA 1
ATOM 764 C C . VAL A 1 96 ? 0.893 -4.111 12.557 1.00 95.88 96 VAL A C 1
ATOM 766 O O . VAL A 1 96 ? 0.913 -5.169 13.193 1.00 95.88 96 VAL A O 1
ATOM 769 N N . LYS A 1 97 ? 0.989 -2.920 13.156 1.00 96.06 97 LYS A N 1
ATOM 770 C CA . LYS A 1 97 ? 1.184 -2.737 14.601 1.00 96.06 97 LYS A CA 1
ATOM 771 C C . LYS A 1 97 ? 0.036 -3.334 15.417 1.00 96.06 97 LYS A C 1
ATOM 773 O O . LYS A 1 97 ? 0.272 -3.947 16.456 1.00 96.06 97 LYS A O 1
ATOM 778 N N . THR A 1 98 ? -1.193 -3.192 14.929 1.00 96.06 98 THR A N 1
ATOM 779 C CA . THR A 1 98 ? -2.413 -3.714 15.565 1.00 96.06 98 THR A CA 1
ATOM 780 C C . THR A 1 98 ? -2.725 -5.168 15.198 1.00 96.06 98 THR A C 1
ATOM 782 O O . THR A 1 98 ? -3.717 -5.712 15.675 1.00 96.06 98 THR A O 1
ATOM 785 N N . LYS A 1 99 ? -1.868 -5.829 14.401 1.00 95.25 99 LYS A N 1
ATOM 786 C CA . LYS A 1 99 ? -2.033 -7.220 13.930 1.00 95.25 99 LYS A CA 1
ATOM 787 C C . LYS A 1 99 ? -3.313 -7.463 13.114 1.00 95.25 99 LYS A C 1
ATOM 789 O O . LYS A 1 99 ? -3.800 -8.591 13.060 1.00 95.25 99 LYS A O 1
ATOM 794 N N . ARG A 1 100 ? -3.846 -6.420 12.479 1.00 95.31 100 ARG A N 1
ATOM 795 C CA . ARG A 1 100 ? -5.000 -6.500 11.573 1.00 95.31 100 ARG A CA 1
ATOM 796 C C . ARG A 1 100 ? -4.606 -6.999 10.191 1.00 95.31 100 ARG A C 1
ATOM 798 O O . ARG A 1 100 ? -5.289 -7.845 9.620 1.00 95.31 100 ARG A O 1
ATOM 805 N N . ALA A 1 101 ? -3.475 -6.514 9.684 1.00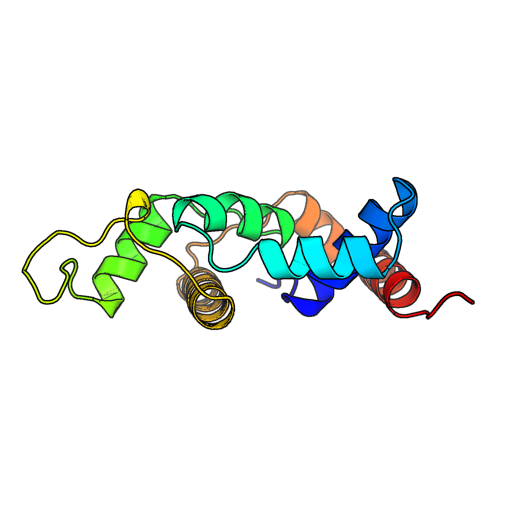 95.06 101 ALA A N 1
ATOM 806 C CA . ALA A 1 101 ? -2.969 -6.948 8.394 1.00 95.06 101 ALA A CA 1
ATOM 807 C C . ALA A 1 101 ? -2.503 -8.410 8.445 1.00 95.06 101 ALA A C 1
ATOM 809 O O . ALA A 1 101 ? -1.838 -8.841 9.393 1.00 95.06 101 ALA A O 1
ATOM 810 N N . LYS A 1 102 ? -2.809 -9.151 7.381 1.00 95.06 102 LYS A N 1
ATOM 811 C CA . LYS A 1 102 ? -2.305 -10.507 7.137 1.00 95.06 102 LYS A CA 1
ATOM 812 C C . LYS A 1 102 ? -1.331 -10.493 5.957 1.00 95.06 102 LYS A C 1
ATOM 814 O O . LYS A 1 102 ? -1.451 -9.632 5.094 1.00 95.06 102 LYS A O 1
ATOM 819 N N . PRO A 1 103 ? -0.382 -11.426 5.881 1.00 93.38 103 PRO A N 1
ATOM 820 C CA . PRO A 1 103 ? 0.489 -11.538 4.717 1.00 93.38 103 PRO A CA 1
ATOM 821 C C . PRO A 1 103 ? -0.275 -12.147 3.532 1.00 93.38 103 PRO A C 1
ATOM 823 O O . PRO A 1 103 ? -1.111 -13.036 3.709 1.00 93.38 103 PRO A O 1
ATOM 826 N N . THR A 1 104 ? 0.016 -11.697 2.309 1.00 92.06 104 THR A N 1
ATOM 827 C CA . THR A 1 104 ? -0.416 -12.419 1.099 1.00 92.06 104 THR A CA 1
ATOM 828 C C . THR A 1 104 ? 0.420 -13.689 0.898 1.00 92.06 104 THR A C 1
ATOM 830 O O . THR A 1 104 ? 1.499 -13.849 1.471 1.00 92.06 104 THR A O 1
ATOM 833 N N . LEU A 1 105 ? -0.026 -14.590 0.014 1.00 86.94 105 LEU A N 1
ATOM 834 C CA . LEU A 1 105 ? 0.787 -15.746 -0.388 1.00 86.94 105 LEU A CA 1
ATOM 835 C C . LEU A 1 105 ? 2.134 -15.313 -0.990 1.00 86.94 105 LEU A C 1
ATOM 837 O O . LEU A 1 105 ? 3.169 -15.909 -0.703 1.00 86.94 105 LEU A O 1
ATOM 841 N N . VAL A 1 106 ? 2.128 -14.254 -1.803 1.00 82.88 106 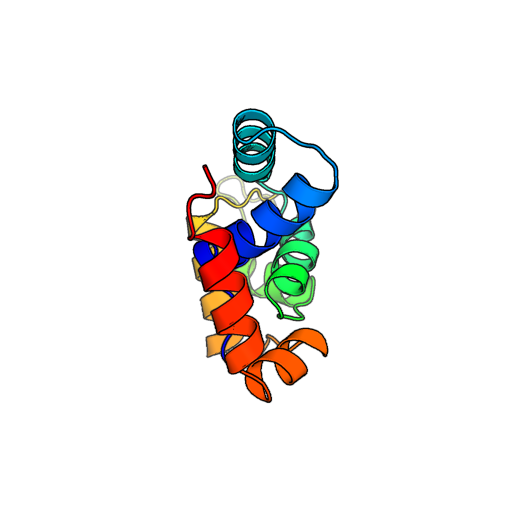VAL A N 1
ATOM 842 C CA . VAL A 1 106 ? 3.350 -13.699 -2.402 1.00 82.88 106 VAL A CA 1
ATOM 843 C C . VAL A 1 106 ? 4.286 -13.165 -1.322 1.00 82.88 106 VAL A C 1
ATOM 845 O O . VAL A 1 106 ? 5.487 -13.407 -1.397 1.00 82.88 106 VAL A O 1
ATOM 848 N N . ASN A 1 107 ? 3.752 -12.500 -0.294 1.00 87.81 107 ASN A N 1
ATOM 849 C CA . ASN A 1 107 ? 4.547 -12.043 0.841 1.00 87.81 107 ASN A CA 1
ATOM 850 C C . ASN A 1 107 ? 5.253 -13.214 1.537 1.00 87.81 107 ASN A C 1
ATOM 852 O O . ASN A 1 107 ? 6.472 -13.181 1.670 1.00 87.81 107 ASN A O 1
ATOM 856 N N . HIS A 1 108 ? 4.529 -14.295 1.844 1.00 86.69 108 HIS A N 1
ATOM 857 C CA . HIS A 1 108 ? 5.131 -15.502 2.415 1.00 86.69 108 HIS A CA 1
ATOM 858 C C . HIS A 1 108 ? 6.250 -16.087 1.545 1.00 86.69 108 HIS A C 1
ATOM 860 O O . HIS A 1 108 ? 7.301 -16.466 2.060 1.00 86.69 108 HIS A O 1
ATOM 866 N N . LEU A 1 109 ? 6.056 -16.136 0.225 1.00 81.06 109 LEU A N 1
ATOM 867 C CA . LEU A 1 109 ? 7.076 -16.631 -0.700 1.00 81.06 109 LEU A CA 1
ATOM 868 C C . LEU A 1 109 ? 8.319 -15.731 -0.733 1.00 81.06 109 LEU A C 1
ATOM 870 O O . LEU A 1 109 ? 9.436 -16.246 -0.809 1.00 81.06 109 LEU A O 1
ATOM 874 N N . LEU A 1 110 ? 8.140 -14.408 -0.660 1.00 80.75 110 LEU A N 1
ATOM 875 C CA . LEU A 1 110 ? 9.236 -13.438 -0.614 1.00 80.75 110 LEU A CA 1
ATOM 876 C C . LEU A 1 110 ? 9.984 -13.477 0.725 1.00 80.75 110 LEU A C 1
ATOM 878 O O . LEU A 1 110 ? 11.210 -13.389 0.721 1.00 80.75 110 LEU A O 1
ATOM 882 N N . GLU A 1 111 ? 9.278 -13.651 1.846 1.00 84.94 111 GLU A N 1
ATOM 883 C CA . GLU A 1 111 ? 9.881 -13.820 3.175 1.00 84.94 111 GLU A CA 1
ATOM 884 C C . GLU A 1 111 ? 10.719 -15.106 3.251 1.00 84.94 111 GLU A C 1
ATOM 886 O O . GLU A 1 111 ? 11.827 -15.096 3.785 1.00 84.94 111 GLU A O 1
ATOM 891 N N . GLN A 1 112 ? 10.234 -16.206 2.668 1.00 85.94 112 GLN A N 1
ATOM 892 C CA . GLN A 1 112 ? 10.963 -17.479 2.616 1.00 85.94 112 GLN A CA 1
ATOM 893 C C . GLN A 1 112 ? 12.140 -17.467 1.632 1.00 85.94 112 GLN A C 1
ATOM 895 O O . GLN A 1 112 ? 13.062 -18.268 1.768 1.00 85.94 112 GLN A O 1
ATOM 900 N N . ASN A 1 113 ? 12.116 -16.580 0.634 1.00 85.19 113 ASN A N 1
ATOM 901 C CA . ASN A 1 113 ? 13.120 -16.524 -0.426 1.00 85.19 113 ASN A CA 1
ATOM 902 C C . ASN A 1 113 ? 13.629 -15.088 -0.658 1.00 85.19 113 ASN A C 1
ATOM 904 O O . ASN A 1 113 ? 13.468 -14.534 -1.758 1.00 85.19 113 ASN A O 1
ATOM 908 N N . PRO A 1 114 ? 14.284 -14.474 0.344 1.00 83.62 114 PRO A N 1
ATOM 909 C CA . PRO A 1 114 ? 14.690 -13.069 0.295 1.00 83.62 114 PRO A CA 1
ATOM 910 C C . PRO A 1 114 ? 15.646 -12.755 -0.866 1.00 83.62 114 PRO A C 1
ATOM 912 O O . PRO A 1 114 ? 15.674 -11.632 -1.372 1.00 83.62 114 PRO A O 1
ATOM 915 N N . GLN A 1 115 ? 16.388 -13.750 -1.360 1.00 85.62 115 GLN A N 1
ATOM 916 C CA . GLN A 1 115 ? 17.256 -13.622 -2.528 1.00 85.62 115 GLN A CA 1
ATOM 917 C C . GLN A 1 115 ? 16.510 -13.173 -3.795 1.00 85.62 115 GLN A C 1
ATOM 919 O O . GLN A 1 115 ? 17.064 -12.406 -4.583 1.00 85.62 115 GLN A O 1
ATOM 924 N N . TYR A 1 116 ? 15.255 -13.596 -3.995 1.00 80.00 116 TYR A N 1
ATOM 925 C CA . TYR A 1 116 ? 14.476 -13.175 -5.163 1.00 80.00 116 TYR A CA 1
ATOM 926 C C . TYR A 1 116 ? 13.988 -11.738 -5.016 1.00 80.00 116 TYR A C 1
ATOM 928 O O . TYR A 1 116 ? 14.102 -10.976 -5.975 1.00 80.00 116 TYR A O 1
ATOM 936 N N . LYS A 1 117 ? 13.538 -11.342 -3.815 1.00 80.88 117 LYS A N 1
ATOM 937 C CA . LYS A 1 117 ? 13.204 -9.943 -3.507 1.00 80.88 117 LYS A CA 1
ATOM 938 C C . LYS A 1 117 ? 14.401 -9.039 -3.807 1.00 80.88 117 LYS A C 1
ATOM 940 O O . LYS A 1 117 ? 14.288 -8.111 -4.602 1.00 80.88 117 LYS A O 1
ATOM 945 N N . ASN A 1 118 ? 15.568 -9.371 -3.254 1.00 84.44 118 ASN A N 1
ATOM 946 C CA . ASN A 1 118 ? 16.793 -8.595 -3.440 1.00 84.44 118 ASN A CA 1
ATOM 947 C C . ASN A 1 118 ? 17.200 -8.502 -4.910 1.00 84.44 118 ASN A C 1
ATOM 949 O O . ASN A 1 118 ? 17.550 -7.423 -5.378 1.00 84.44 118 ASN A O 1
ATOM 953 N N . ARG A 1 119 ? 17.106 -9.603 -5.663 1.00 82.50 119 ARG A N 1
ATOM 954 C CA . ARG A 1 119 ? 17.417 -9.604 -7.095 1.00 82.50 119 ARG A CA 1
ATOM 955 C C . ARG A 1 119 ? 16.462 -8.719 -7.895 1.00 82.50 119 ARG A C 1
ATOM 957 O O . ARG A 1 119 ? 16.914 -8.010 -8.788 1.00 82.50 119 ARG A O 1
ATOM 964 N N . ILE A 1 120 ? 15.162 -8.744 -7.597 1.00 78.69 120 ILE A N 1
ATOM 965 C CA . ILE A 1 120 ? 14.178 -7.884 -8.270 1.00 78.69 120 ILE A CA 1
ATOM 966 C C . ILE A 1 120 ? 14.465 -6.411 -7.956 1.00 78.69 120 ILE A C 1
ATOM 968 O O . ILE A 1 120 ? 14.529 -5.602 -8.876 1.00 78.69 120 ILE A O 1
ATOM 972 N N . LEU A 1 121 ? 14.725 -6.073 -6.691 1.00 81.75 121 LEU A N 1
ATOM 973 C CA . LEU A 1 121 ? 15.077 -4.707 -6.292 1.00 81.75 121 LEU A CA 1
ATOM 974 C C . LEU A 1 121 ? 16.390 -4.239 -6.936 1.00 81.75 121 LEU A C 1
ATOM 976 O O . LEU A 1 121 ? 16.475 -3.115 -7.422 1.00 81.75 121 LEU A O 1
ATOM 980 N N . GLN A 1 122 ? 17.398 -5.111 -7.019 1.00 83.19 122 GLN A N 1
ATOM 981 C CA . GLN A 1 122 ? 18.643 -4.827 -7.734 1.00 83.19 122 GLN A CA 1
ATOM 982 C C . GLN A 1 122 ? 18.401 -4.575 -9.220 1.00 83.19 122 GLN A C 1
ATOM 984 O O . GLN A 1 122 ? 18.948 -3.621 -9.752 1.00 83.19 122 GLN A O 1
ATOM 989 N N . LEU A 1 123 ? 17.574 -5.380 -9.892 1.00 80.75 123 LEU A N 1
ATOM 990 C CA . LEU A 1 123 ? 17.244 -5.180 -11.307 1.00 80.75 123 LEU A CA 1
ATOM 991 C C . LEU A 1 123 ? 16.450 -3.890 -11.546 1.00 80.75 123 LEU A C 1
ATOM 993 O O . LEU A 1 123 ? 16.630 -3.248 -12.576 1.00 80.75 123 LEU A O 1
ATOM 997 N N . ALA A 1 124 ? 15.579 -3.510 -10.612 1.00 73.38 124 ALA A N 1
ATOM 998 C CA . ALA A 1 124 ? 14.793 -2.286 -10.706 1.00 73.38 124 ALA A CA 1
ATOM 999 C C . ALA A 1 124 ? 15.662 -1.033 -10.536 1.00 73.38 124 ALA A C 1
ATOM 1001 O O . ALA A 1 124 ? 15.492 -0.056 -11.266 1.00 73.38 124 ALA A O 1
ATOM 1002 N N . ASN A 1 125 ? 16.613 -1.094 -9.598 1.00 69.88 125 ASN A N 1
ATOM 1003 C CA . ASN A 1 125 ? 17.522 0.001 -9.257 1.00 69.88 125 ASN A CA 1
ATOM 1004 C C . ASN A 1 125 ? 18.778 0.042 -10.133 1.00 69.88 125 ASN A C 1
ATOM 1006 O O . ASN A 1 125 ? 19.423 1.088 -10.240 1.00 69.88 125 ASN A O 1
ATOM 1010 N N . ALA A 1 126 ? 19.131 -1.072 -10.776 1.00 66.56 126 ALA A N 1
ATOM 1011 C CA . ALA A 1 126 ? 20.119 -1.108 -11.836 1.00 66.56 126 ALA A CA 1
ATOM 1012 C C . ALA A 1 126 ? 19.550 -0.304 -13.002 1.00 66.56 126 ALA A C 1
ATOM 1014 O O . ALA A 1 126 ? 18.797 -0.818 -13.831 1.00 66.56 126 ALA A O 1
ATOM 1015 N N . LYS A 1 127 ? 19.897 0.988 -13.030 1.00 52.25 127 LYS A N 1
ATOM 1016 C CA . LYS A 1 127 ? 19.776 1.860 -14.195 1.00 52.25 127 LYS A CA 1
ATOM 1017 C C . LYS A 1 127 ? 20.330 1.097 -15.395 1.00 52.25 127 LYS A C 1
ATOM 1019 O O . LYS A 1 127 ? 21.539 1.047 -15.595 1.00 52.25 127 LYS A O 1
ATOM 1024 N N . SER A 1 128 ? 19.459 0.435 -16.140 1.00 39.53 128 SER A N 1
ATOM 1025 C CA . SER A 1 128 ? 19.855 -0.165 -17.400 1.00 39.53 128 SER A CA 1
ATOM 1026 C C . SER A 1 128 ? 19.872 0.961 -18.415 1.00 39.53 128 SER A C 1
ATOM 1028 O O . SER A 1 128 ? 18.843 1.608 -18.629 1.00 39.53 128 SER A O 1
ATOM 1030 N N . ASN A 1 129 ? 21.097 1.210 -18.885 1.00 34.53 129 ASN A N 1
ATOM 1031 C CA . ASN A 1 129 ? 21.474 1.883 -20.124 1.00 34.53 129 ASN A CA 1
ATOM 1032 C C .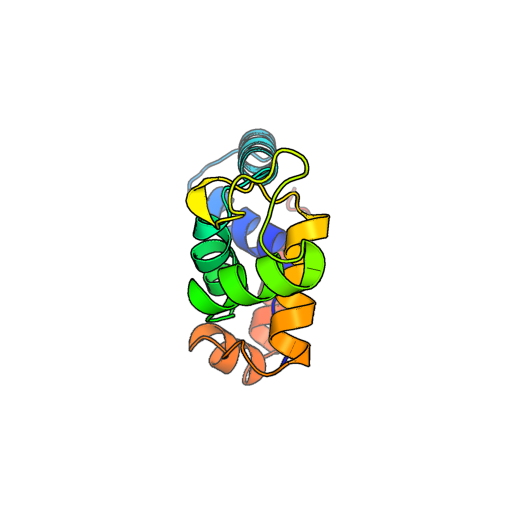 ASN A 1 129 ? 20.463 1.678 -21.254 1.00 34.53 129 ASN A C 1
ATOM 1034 O O . ASN A 1 129 ? 19.942 0.543 -21.369 1.00 34.53 129 ASN A O 1
#

Sequence (129 aa):
MQYLSNEEYEAIATLALKRYGLTQSQIQTLLAARWPMLGTGLISEAEGRGLIITRQDIEDWLREITGGKWSDGEPVTPENTFFSLPLAECFFEWCVKTKRAKPTLVNHLLEQNPQYKNRILQLANAKSN

Organism: NCBI:txid1331910

Secondary structure (DSSP, 8-state):
-----HHHHHHHHHHHHHHTT--HHHHHHHHHHT-SEETTHHHHHHHHTTEE--HHHHHHHHHHHHTTB-TTSPBP-TTT-EE-HHHHHHHHHHHHHTT--EE-HHHHHHHH-HHHHHHHHHHHHS---

pLDDT: mean 90.39, std 9.49, range [34.53, 98.0]